Protein AF-A0A376TV56-F1 (afdb_monomer)

Foldseek 3Di:
DQVLLVVLVVVQQVVVQWDKDKDKDWDQADPVRPGDTDMDMDIDQWGQHPVRDTDGDDDDPVSSVVSSVVVVVVVVVVCVVVPPDDDPVPPPPDPCPVPPPDPDDPDD

Solvent-accessible surface area (backbone atoms only — not comparable to full-atom values): 6765 Å² total; per-residue (Å²): 109,63,68,62,55,51,54,51,54,48,53,60,32,50,77,69,53,30,53,56,56,73,51,72,48,81,41,57,52,40,98,84,69,44,90,42,72,48,72,50,75,50,65,51,68,25,20,32,33,94,83,71,45,81,41,84,46,86,79,60,66,65,63,51,49,54,54,47,55,50,52,52,51,52,50,51,53,49,44,49,75,73,63,60,78,66,60,75,95,68,57,78,86,59,97,60,78,81,66,74,84,70,79,71,80,82,81,131

Organism: Escherichia coli (NCBI:txid562)

Radius of gyration: 18.6 Å; Cα contacts (8 Å, |Δi|>4): 108; chains: 1; bounding box: 54×22×41 Å

Mean predicted aligned error: 8.9 Å

Structure (mmCIF, N/CA/C/O backbone):
data_AF-A0A376TV56-F1
#
_entry.id   AF-A0A376TV56-F1
#
loop_
_atom_site.group_PDB
_atom_site.id
_atom_site.type_symbol
_atom_site.label_atom_id
_atom_site.label_alt_id
_atom_site.label_comp_id
_atom_site.label_asym_id
_atom_site.label_entity_id
_atom_site.label_seq_id
_atom_site.pdbx_PDB_ins_code
_atom_site.Cartn_x
_atom_site.Cartn_y
_atom_site.Cartn_z
_atom_site.occupancy
_atom_site.B_iso_or_equiv
_atom_site.auth_seq_id
_atom_site.auth_comp_id
_atom_site.auth_asym_id
_atom_site.auth_atom_id
_atom_site.pdbx_PDB_model_num
ATOM 1 N N . MET A 1 1 ? 3.984 -6.125 -5.834 1.00 88.25 1 MET A N 1
ATOM 2 C CA . MET A 1 1 ? 3.282 -4.821 -5.759 1.00 88.25 1 MET A CA 1
ATOM 3 C C . MET A 1 1 ? 1.983 -4.888 -4.960 1.00 88.25 1 MET A C 1
ATOM 5 O O . MET A 1 1 ? 1.983 -4.377 -3.847 1.00 88.25 1 MET A O 1
ATOM 9 N N . CYS A 1 2 ? 0.922 -5.556 -5.441 1.00 94.38 2 CYS A N 1
ATOM 10 C CA . CYS A 1 2 ? -0.368 -5.603 -4.726 1.00 94.38 2 CYS A CA 1
ATOM 11 C C . CYS A 1 2 ? -0.257 -6.091 -3.277 1.00 94.38 2 CYS A C 1
ATOM 13 O O . CYS A 1 2 ? -0.749 -5.426 -2.372 1.00 94.38 2 CYS A O 1
ATOM 15 N N . ARG A 1 3 ? 0.479 -7.185 -3.036 1.00 95.62 3 ARG A N 1
ATOM 16 C CA . ARG A 1 3 ? 0.719 -7.701 -1.679 1.00 95.62 3 ARG A CA 1
ATOM 17 C C . ARG A 1 3 ? 1.260 -6.634 -0.719 1.00 95.62 3 ARG A C 1
ATOM 19 O O . ARG A 1 3 ? 0.732 -6.482 0.372 1.00 95.62 3 ARG A O 1
ATOM 26 N N . LEU A 1 4 ? 2.274 -5.866 -1.125 1.00 96.12 4 LEU A N 1
ATOM 27 C CA . LEU A 1 4 ? 2.851 -4.810 -0.280 1.00 96.12 4 LEU A CA 1
ATOM 28 C C . LEU A 1 4 ? 1.856 -3.685 0.010 1.00 96.12 4 LEU A C 1
ATOM 30 O O . LEU A 1 4 ? 1.862 -3.132 1.107 1.00 96.12 4 LEU A O 1
ATOM 34 N N . ALA A 1 5 ? 1.010 -3.348 -0.964 1.00 96.00 5 ALA A N 1
ATOM 35 C CA . ALA A 1 5 ? 0.028 -2.284 -0.817 1.00 96.00 5 ALA A CA 1
ATOM 36 C C . ALA A 1 5 ? -1.086 -2.708 0.154 1.00 96.00 5 ALA A C 1
ATOM 38 O O . ALA A 1 5 ? -1.429 -1.960 1.068 1.00 96.00 5 ALA A O 1
ATOM 39 N N . VAL A 1 6 ? -1.568 -3.948 0.017 1.00 97.44 6 VAL A N 1
ATOM 40 C CA . VAL A 1 6 ? -2.541 -4.569 0.927 1.00 97.44 6 VAL A CA 1
ATOM 41 C C . VAL A 1 6 ? -1.973 -4.671 2.344 1.00 97.44 6 VAL A C 1
ATOM 43 O O . VAL A 1 6 ? -2.599 -4.192 3.286 1.00 97.44 6 VAL A O 1
ATOM 46 N N . GLU A 1 7 ? -0.750 -5.184 2.511 1.00 97.25 7 GLU A N 1
ATOM 47 C CA . GLU A 1 7 ? -0.087 -5.257 3.822 1.00 97.25 7 GLU A CA 1
ATOM 48 C C . GLU A 1 7 ? 0.120 -3.883 4.468 1.00 97.25 7 GLU A C 1
ATOM 50 O O . GLU A 1 7 ? 0.231 -3.768 5.691 1.00 97.25 7 GLU A O 1
ATOM 55 N N . ASN A 1 8 ? 0.171 -2.814 3.671 1.00 97.25 8 ASN A N 1
ATOM 56 C CA . ASN A 1 8 ? 0.235 -1.456 4.189 1.00 97.25 8 ASN A CA 1
ATOM 57 C C . ASN A 1 8 ? -1.042 -1.016 4.891 1.00 97.25 8 ASN A C 1
ATOM 59 O O . ASN A 1 8 ? -0.990 -0.515 6.016 1.00 97.25 8 ASN A O 1
ATOM 63 N N . LEU A 1 9 ? -2.178 -1.277 4.256 1.00 97.56 9 LEU A N 1
ATOM 64 C CA . LEU A 1 9 ? -3.489 -0.987 4.817 1.00 97.56 9 LEU A CA 1
ATOM 65 C C . LEU A 1 9 ? -3.803 -1.923 5.985 1.00 97.56 9 LEU A C 1
ATOM 67 O O . LEU A 1 9 ? -4.224 -1.459 7.045 1.00 97.56 9 LEU A O 1
ATOM 71 N N . LEU A 1 10 ? -3.512 -3.220 5.839 1.00 97.81 10 LEU A N 1
ATOM 72 C CA . LEU A 1 10 ? -3.724 -4.195 6.905 1.00 97.81 10 LEU A CA 1
ATOM 73 C C . LEU A 1 10 ? -2.896 -3.877 8.150 1.00 97.81 10 LEU A C 1
ATOM 75 O O . LEU A 1 10 ? -3.406 -3.992 9.258 1.00 97.81 10 LEU A O 1
ATOM 79 N N . TYR A 1 11 ? -1.649 -3.420 8.006 1.00 97.44 11 TYR A N 1
ATOM 80 C CA . TYR A 1 11 ? -0.848 -2.985 9.152 1.00 97.44 11 TYR A CA 1
ATOM 81 C C . TYR A 1 11 ? -1.549 -1.885 9.965 1.00 97.44 11 TYR A C 1
ATOM 83 O O . TYR A 1 11 ? -1.619 -1.967 11.191 1.00 97.44 11 TYR A O 1
ATOM 91 N N . ALA A 1 12 ? -2.103 -0.873 9.295 1.00 95.94 12 ALA A N 1
ATOM 92 C CA . ALA A 1 12 ? -2.815 0.213 9.964 1.00 95.94 12 ALA A CA 1
ATOM 93 C C . ALA A 1 12 ? -4.168 -0.221 10.548 1.00 95.94 12 ALA A C 1
ATOM 95 O O . ALA A 1 12 ? -4.558 0.267 11.609 1.00 95.94 12 ALA A O 1
ATOM 96 N N . ALA A 1 13 ? -4.877 -1.133 9.882 1.00 97.62 13 ALA A N 1
ATOM 97 C CA . ALA A 1 13 ? -6.149 -1.662 10.363 1.00 97.62 13 ALA A CA 1
ATOM 98 C C . ALA A 1 13 ? -5.971 -2.575 11.588 1.00 97.62 13 ALA A C 1
ATOM 100 O O . ALA A 1 13 ? -6.649 -2.393 12.601 1.00 97.62 13 ALA A O 1
ATOM 101 N N . ARG A 1 14 ? -4.974 -3.470 11.556 1.00 96.69 14 ARG A N 1
ATOM 102 C CA . ARG A 1 14 ? -4.635 -4.374 12.667 1.00 96.69 14 ARG A CA 1
ATOM 103 C C . ARG A 1 14 ? -4.213 -3.624 13.926 1.00 96.69 14 ARG A C 1
ATOM 105 O O . ARG A 1 14 ? -4.610 -4.019 15.016 1.00 96.69 14 ARG A O 1
ATOM 112 N N . LYS A 1 15 ? -3.513 -2.489 13.795 1.00 95.81 15 LYS A N 1
ATOM 113 C CA . LYS A 1 15 ? -3.218 -1.591 14.933 1.00 95.81 15 LYS A CA 1
ATOM 114 C C . LYS A 1 15 ? -4.464 -1.081 15.663 1.00 95.81 15 LYS A C 1
ATOM 116 O O . LYS A 1 15 ? -4.358 -0.632 16.796 1.00 95.81 15 LYS A O 1
ATOM 121 N N . ARG A 1 16 ? -5.627 -1.126 15.014 1.00 95.94 16 ARG A N 1
ATOM 122 C CA . ARG A 1 16 ? -6.925 -0.717 15.565 1.00 95.94 16 ARG A CA 1
ATOM 123 C C . ARG A 1 16 ? -7.832 -1.912 15.867 1.00 95.94 16 ARG A C 1
ATOM 125 O O . ARG A 1 16 ? -8.983 -1.711 16.233 1.00 95.94 16 ARG A O 1
ATOM 132 N N . GLY A 1 17 ? -7.333 -3.140 15.700 1.00 97.56 17 GLY A N 1
ATOM 133 C CA . GLY A 1 17 ? -8.106 -4.367 15.895 1.00 97.56 17 GLY A CA 1
ATOM 134 C C . GLY A 1 17 ? -9.261 -4.531 14.905 1.00 97.56 17 GLY A C 1
ATOM 135 O O . GLY A 1 17 ? -10.281 -5.105 15.280 1.00 97.56 17 GLY A O 1
ATOM 136 N N . LEU A 1 18 ? -9.125 -3.989 13.687 1.00 98.44 18 LEU A N 1
ATOM 137 C CA . LEU A 1 18 ? -10.152 -4.043 12.646 1.00 98.44 18 LEU A CA 1
ATOM 138 C C . LEU A 1 18 ? -9.681 -4.826 11.421 1.00 98.44 18 LEU A C 1
ATOM 140 O O . LEU A 1 18 ? -8.540 -4.676 10.979 1.00 98.44 18 LEU A O 1
ATOM 144 N N . GLU A 1 19 ? -10.602 -5.590 10.844 1.00 98.25 19 GLU A N 1
ATOM 145 C CA . GLU A 1 19 ? -10.441 -6.329 9.597 1.00 98.25 19 GLU A CA 1
ATOM 146 C C . GLU A 1 19 ? -11.271 -5.670 8.482 1.00 98.25 19 GLU A C 1
ATOM 148 O O . GLU A 1 19 ? -12.503 -5.756 8.493 1.00 98.25 19 GLU A O 1
ATOM 153 N N . PRO A 1 20 ? -10.633 -4.942 7.549 1.00 98.31 20 PRO A N 1
ATOM 154 C CA . PRO A 1 20 ? -11.320 -4.309 6.433 1.00 98.31 20 PRO A CA 1
ATOM 155 C C . PRO A 1 20 ? -11.406 -5.243 5.219 1.00 98.31 20 PRO A C 1
ATOM 157 O O . PRO A 1 20 ? -10.547 -6.099 5.014 1.00 98.31 20 PRO A O 1
ATOM 160 N N . GLY A 1 21 ? -12.380 -4.997 4.343 1.00 98.19 21 GLY A N 1
ATOM 161 C CA . GLY A 1 21 ? -12.375 -5.557 2.993 1.00 98.19 21 GLY A CA 1
ATOM 162 C C . GLY A 1 21 ? -11.394 -4.790 2.105 1.00 98.19 21 GLY A C 1
ATOM 163 O O . GLY A 1 21 ? -11.373 -3.557 2.133 1.00 98.19 21 GLY A O 1
ATOM 164 N N . ILE A 1 22 ? -10.574 -5.499 1.324 1.00 98.19 22 ILE A N 1
ATOM 165 C CA . ILE A 1 22 ? -9.573 -4.899 0.430 1.00 98.19 22 ILE A CA 1
ATOM 166 C C . ILE A 1 22 ? -9.595 -5.602 -0.930 1.00 98.19 22 ILE A C 1
ATOM 168 O O . ILE A 1 22 ? -9.564 -6.827 -1.000 1.00 98.19 22 ILE A O 1
ATOM 172 N N . PHE A 1 23 ? -9.571 -4.820 -2.010 1.00 97.50 23 PHE A N 1
ATOM 173 C CA . PHE A 1 23 ? -9.373 -5.294 -3.381 1.00 97.50 23 PHE A CA 1
ATOM 174 C C . PHE A 1 23 ? -8.190 -4.558 -4.021 1.00 97.50 23 PHE A C 1
ATOM 176 O O . PHE A 1 23 ? -8.065 -3.342 -3.865 1.00 97.50 23 PHE A O 1
ATOM 183 N N . CYS A 1 24 ? -7.323 -5.280 -4.739 1.00 97.75 24 CYS A N 1
ATOM 184 C CA . CYS A 1 24 ? -6.168 -4.707 -5.432 1.00 97.75 24 CYS A CA 1
ATOM 185 C C . CYS A 1 24 ? -6.112 -5.152 -6.892 1.00 97.75 24 CYS A C 1
ATOM 187 O O . CYS A 1 24 ? -6.241 -6.339 -7.178 1.00 97.75 24 CYS A O 1
ATOM 189 N N . ALA A 1 25 ? -5.831 -4.207 -7.786 1.00 96.38 25 ALA A N 1
ATOM 190 C CA . ALA A 1 25 ? -5.583 -4.453 -9.200 1.00 96.38 25 ALA A CA 1
ATOM 191 C C . ALA A 1 25 ? -4.254 -3.818 -9.627 1.00 96.38 25 ALA A C 1
ATOM 193 O O . ALA A 1 25 ? -3.890 -2.733 -9.167 1.00 96.38 25 ALA A O 1
ATOM 194 N N . ILE A 1 26 ? -3.530 -4.497 -10.517 1.00 95.81 26 ILE A N 1
ATOM 195 C CA . ILE A 1 26 ? -2.336 -3.962 -11.179 1.00 95.81 26 ILE A CA 1
ATOM 196 C C . ILE A 1 26 ? -2.759 -3.496 -12.565 1.00 95.81 26 ILE A C 1
ATOM 198 O O . ILE A 1 26 ? -3.329 -4.275 -13.325 1.00 95.81 26 ILE A O 1
ATOM 202 N N . HIS A 1 27 ? -2.461 -2.247 -12.894 1.00 95.19 27 HIS A N 1
ATOM 203 C CA . HIS A 1 27 ? -2.671 -1.685 -14.220 1.00 95.19 27 HIS A CA 1
ATOM 204 C C . HIS A 1 27 ? -1.321 -1.376 -14.853 1.00 95.19 27 HIS A C 1
ATOM 206 O O . HIS A 1 27 ? -0.440 -0.815 -14.206 1.00 95.19 27 HIS A O 1
ATOM 212 N N . THR A 1 28 ? -1.163 -1.729 -16.124 1.00 96.31 28 THR A N 1
ATOM 213 C CA . THR A 1 28 ? 0.094 -1.541 -16.864 1.00 96.31 28 THR A CA 1
ATOM 214 C C . THR A 1 28 ? 0.136 -0.207 -17.609 1.00 96.31 28 THR A C 1
ATOM 216 O O . THR A 1 28 ? 1.195 0.406 -17.751 1.00 96.31 28 THR A O 1
ATOM 219 N N . TYR A 1 29 ? -1.023 0.259 -18.071 1.00 96.56 29 TYR A N 1
ATOM 220 C CA . TYR A 1 29 ? -1.139 1.399 -18.972 1.00 96.56 29 TYR A CA 1
ATOM 221 C C . TYR A 1 29 ? -1.879 2.570 -18.331 1.00 96.56 29 TYR A C 1
ATOM 223 O O . TYR A 1 29 ? -2.816 2.387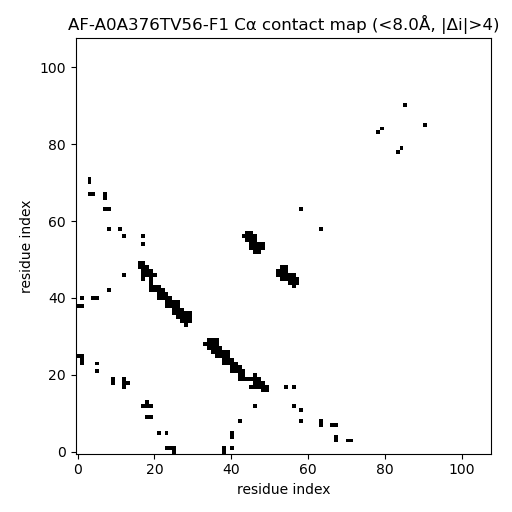 -17.551 1.00 96.56 29 TYR A O 1
ATOM 231 N N . GLY A 1 30 ? -1.460 3.784 -18.687 1.00 94.31 30 GLY A N 1
ATOM 232 C CA . GLY A 1 30 ? -2.175 5.011 -18.351 1.00 94.31 30 GLY A CA 1
ATOM 233 C C . GLY A 1 30 ? -3.371 5.258 -19.276 1.00 94.31 30 GLY A C 1
ATOM 234 O O . GLY A 1 30 ? -3.615 4.525 -20.232 1.00 94.31 30 GLY A O 1
ATOM 235 N N . ARG A 1 31 ? -4.094 6.361 -19.044 1.00 93.81 31 ARG A N 1
ATOM 236 C CA . ARG A 1 31 ? -5.269 6.756 -19.850 1.00 93.81 31 ARG A CA 1
ATOM 237 C C . ARG A 1 31 ? -4.979 6.864 -21.354 1.00 93.81 31 ARG A C 1
ATOM 239 O O . ARG A 1 31 ? -5.878 6.656 -22.158 1.00 93.81 31 ARG A O 1
ATOM 246 N N . ARG A 1 32 ? -3.746 7.218 -21.729 1.00 96.12 32 ARG A N 1
ATOM 247 C CA . ARG A 1 32 ? -3.300 7.361 -23.126 1.00 96.12 32 ARG A CA 1
ATOM 248 C C . ARG A 1 32 ? -2.579 6.114 -23.657 1.00 96.12 32 ARG A C 1
ATOM 250 O O . ARG A 1 32 ? -1.844 6.223 -24.628 1.00 96.12 32 ARG A O 1
ATOM 257 N N . LEU A 1 33 ? -2.732 4.962 -22.996 1.00 93.38 33 LEU A N 1
ATOM 258 C CA . LEU A 1 33 ? -2.039 3.701 -23.303 1.00 93.38 33 LEU A CA 1
ATOM 259 C C . LEU A 1 33 ? -0.501 3.768 -23.259 1.00 93.38 33 LEU A C 1
ATOM 261 O O . LEU A 1 33 ? 0.188 2.852 -23.696 1.00 93.38 33 LEU A O 1
ATOM 265 N N . ASN A 1 34 ? 0.059 4.824 -22.674 1.00 95.56 34 ASN A N 1
ATOM 266 C CA . ASN A 1 34 ? 1.482 4.912 -22.387 1.00 95.56 34 ASN A CA 1
ATOM 267 C C . ASN A 1 34 ? 1.854 3.982 -21.222 1.00 95.56 34 ASN A C 1
ATOM 269 O O . ASN A 1 34 ? 1.047 3.772 -20.309 1.00 95.56 34 ASN A O 1
ATOM 273 N N . TRP A 1 35 ? 3.084 3.458 -21.238 1.00 94.88 35 TRP A N 1
ATOM 274 C CA . TRP A 1 35 ? 3.622 2.649 -20.143 1.00 94.88 35 TRP A CA 1
ATOM 275 C C . TRP A 1 35 ? 3.564 3.435 -18.829 1.00 94.8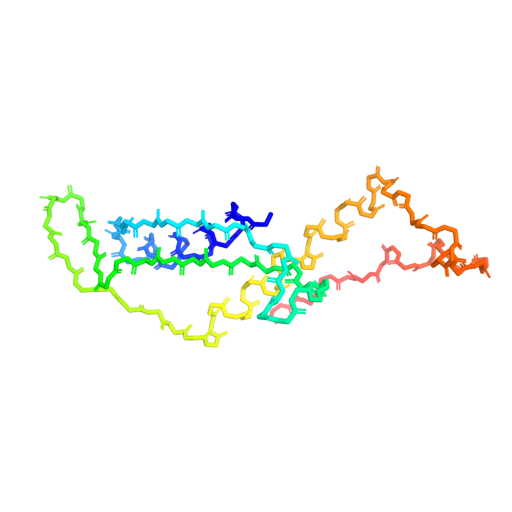8 35 TRP A C 1
ATOM 277 O O . TRP A 1 35 ? 4.222 4.466 -18.673 1.00 94.88 35 TRP A O 1
ATOM 287 N N . HIS A 1 36 ? 2.728 2.974 -17.901 1.00 94.69 36 HIS A N 1
ATOM 288 C CA . HIS A 1 36 ? 2.506 3.621 -16.613 1.00 94.69 36 HIS A CA 1
ATOM 289 C C . HIS A 1 36 ? 2.041 2.575 -15.592 1.00 94.69 36 HIS A C 1
ATOM 291 O O . HIS A 1 36 ? 0.877 2.587 -15.192 1.00 94.69 36 HIS A O 1
ATOM 297 N N . PRO A 1 37 ? 2.907 1.627 -15.193 1.00 94.56 37 PRO A N 1
ATOM 298 C CA . PRO A 1 37 ? 2.518 0.567 -14.278 1.00 94.56 37 PRO A CA 1
ATOM 299 C C . PRO A 1 37 ? 2.184 1.138 -12.893 1.00 94.56 37 PRO A C 1
ATOM 301 O O . PRO A 1 37 ? 3.011 1.795 -12.260 1.00 94.56 37 PRO A O 1
ATOM 304 N N . HIS A 1 38 ? 0.973 0.878 -12.408 1.00 95.25 38 HIS A N 1
ATOM 305 C CA . HIS A 1 38 ? 0.486 1.331 -11.106 1.00 95.25 38 HIS A CA 1
ATOM 306 C C . HIS A 1 38 ? -0.445 0.298 -10.464 1.00 95.25 38 HIS A C 1
ATOM 308 O O . HIS A 1 38 ? -0.918 -0.642 -11.102 1.00 95.25 38 HIS A O 1
ATOM 314 N N . VAL A 1 39 ? -0.690 0.458 -9.164 1.00 95.94 39 VAL A N 1
ATOM 315 C CA . VAL A 1 39 ? -1.646 -0.362 -8.415 1.00 95.94 39 VAL A CA 1
ATOM 316 C C . VAL A 1 39 ? -2.832 0.479 -7.977 1.00 95.94 39 VAL A C 1
ATOM 318 O O . VAL A 1 39 ? -2.657 1.561 -7.419 1.00 95.94 39 VAL A O 1
ATOM 321 N N . HIS A 1 40 ? -4.033 -0.047 -8.185 1.00 96.25 40 HIS A N 1
ATOM 322 C CA . HIS A 1 40 ? -5.240 0.441 -7.537 1.00 96.25 40 HIS A CA 1
ATOM 323 C C . HIS A 1 40 ? -5.532 -0.432 -6.335 1.00 96.25 40 HIS A C 1
ATOM 325 O O . HIS A 1 40 ? -5.554 -1.656 -6.446 1.00 96.25 40 HIS A O 1
ATOM 331 N N . VAL A 1 41 ? -5.779 0.199 -5.194 1.00 96.75 41 VAL A N 1
ATOM 332 C CA . VAL A 1 41 ? -6.222 -0.499 -3.991 1.00 96.75 41 VAL A CA 1
ATOM 333 C C . VAL A 1 41 ? -7.460 0.199 -3.472 1.00 96.75 41 VAL A C 1
ATOM 335 O O . VAL A 1 41 ? -7.423 1.394 -3.189 1.00 96.75 41 VAL A O 1
ATOM 338 N N . SER A 1 42 ? -8.547 -0.554 -3.363 1.00 96.88 42 SER A N 1
ATOM 339 C CA . SER A 1 42 ? -9.776 -0.115 -2.718 1.00 96.88 42 SER A CA 1
ATOM 340 C C . SER A 1 42 ? -9.891 -0.801 -1.366 1.00 96.88 42 SER A C 1
ATOM 342 O O . SER A 1 42 ? -9.594 -1.990 -1.238 1.00 96.88 42 SER A O 1
ATOM 344 N N . VAL A 1 43 ? -10.294 -0.044 -0.355 1.00 97.56 43 VAL A N 1
ATOM 345 C CA . VAL A 1 43 ? -10.468 -0.520 1.016 1.00 97.56 43 VAL A CA 1
ATOM 346 C C . VAL A 1 43 ? -11.773 0.027 1.554 1.00 97.56 43 VAL A C 1
ATOM 348 O O . VAL A 1 43 ? -12.128 1.178 1.295 1.00 97.56 43 VAL A O 1
ATOM 351 N N . THR A 1 44 ? -12.498 -0.791 2.302 1.00 97.94 44 THR A N 1
ATOM 352 C CA . THR A 1 44 ? -13.728 -0.354 2.951 1.00 97.94 44 THR A CA 1
ATOM 353 C C . THR A 1 44 ? -13.456 0.773 3.955 1.00 97.94 44 THR A C 1
ATOM 355 O O . THR A 1 44 ? -12.452 0.768 4.667 1.00 97.94 44 THR A O 1
ATOM 358 N N . CYS A 1 45 ? -14.387 1.723 4.092 1.00 96.75 45 CYS A N 1
ATOM 359 C CA . CYS A 1 45 ? -14.327 2.815 5.085 1.00 96.75 45 CYS A CA 1
ATOM 360 C C . CYS A 1 45 ? -14.575 2.346 6.540 1.00 96.75 45 CYS A C 1
ATOM 362 O O . CYS A 1 45 ? -14.993 3.113 7.413 1.00 96.75 45 CYS A O 1
ATOM 364 N N . GLY A 1 46 ? -14.366 1.060 6.796 1.00 97.50 46 GLY A N 1
ATOM 365 C CA . GLY A 1 46 ? -14.634 0.365 8.041 1.00 97.50 46 GLY A CA 1
ATOM 366 C C . GLY A 1 46 ? -14.130 -1.068 7.985 1.00 97.50 46 GLY A C 1
ATOM 367 O O . GLY A 1 46 ? -13.624 -1.518 6.957 1.00 97.50 46 GLY A O 1
ATOM 368 N N . GLY A 1 47 ? -14.243 -1.764 9.104 1.00 98.06 47 GLY A N 1
ATOM 369 C CA . GLY A 1 47 ? -13.886 -3.169 9.220 1.00 98.06 47 GLY A CA 1
ATOM 370 C C . GLY A 1 47 ? -14.559 -3.812 10.422 1.00 98.06 47 GLY A C 1
ATOM 371 O O . GLY A 1 47 ? -15.088 -3.114 11.293 1.00 98.06 47 GLY A O 1
ATOM 372 N N . LEU A 1 48 ? -14.544 -5.139 10.461 1.00 98.50 48 LEU A N 1
ATOM 373 C CA . LEU A 1 48 ? -15.069 -5.912 11.580 1.00 98.50 48 LEU A CA 1
ATOM 374 C C . LEU A 1 48 ? -14.048 -5.941 12.718 1.00 98.50 48 LEU A C 1
ATOM 376 O O . LEU A 1 48 ? -12.851 -6.086 12.484 1.00 98.50 48 LEU A O 1
ATOM 380 N N . ASN A 1 49 ? -14.509 -5.798 13.957 1.00 98.00 49 ASN A N 1
ATOM 381 C CA . ASN A 1 49 ? -13.692 -6.113 15.127 1.00 98.00 49 ASN A CA 1
ATOM 382 C C . ASN A 1 49 ? -13.764 -7.619 15.456 1.00 98.00 49 ASN A C 1
ATOM 384 O O . ASN A 1 49 ? -14.516 -8.371 14.839 1.00 98.00 49 ASN A O 1
ATOM 388 N N . LYS A 1 50 ? -13.044 -8.053 16.499 1.00 97.44 50 LYS A N 1
ATOM 389 C CA . LYS A 1 50 ? -13.043 -9.452 16.978 1.00 97.44 50 LYS A CA 1
ATOM 390 C C . LYS A 1 50 ? -14.418 -10.019 17.378 1.00 97.44 50 LYS A C 1
ATOM 392 O O . LYS A 1 50 ? -14.542 -11.219 17.573 1.00 97.44 50 LYS A O 1
ATOM 397 N N . HIS A 1 51 ? -15.426 -9.163 17.545 1.00 97.75 51 HIS A N 1
ATOM 398 C CA . HIS A 1 51 ? -16.800 -9.540 17.880 1.00 97.75 51 HIS A CA 1
ATOM 399 C C . HIS A 1 51 ? -17.732 -9.497 16.658 1.00 97.75 51 HIS A C 1
ATOM 401 O O . HIS A 1 51 ? -18.947 -9.538 16.821 1.00 97.75 51 HIS A O 1
ATOM 407 N N . GLY A 1 52 ? -17.191 -9.338 15.445 1.00 97.56 52 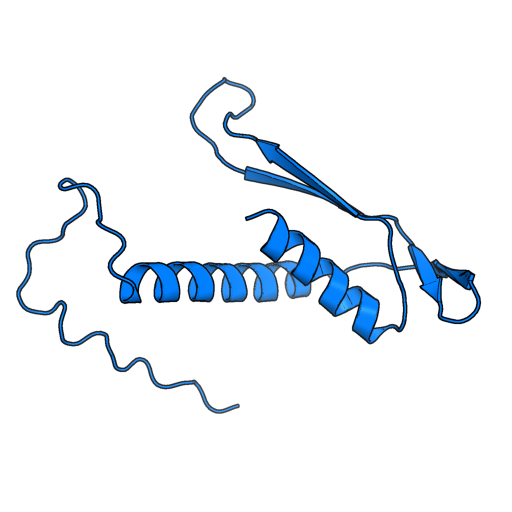GLY A N 1
ATOM 408 C CA . GLY A 1 52 ? -17.983 -9.223 14.220 1.00 97.56 52 GLY A CA 1
ATOM 409 C C . GLY A 1 52 ? -18.746 -7.901 14.093 1.00 97.56 52 GLY A C 1
ATOM 410 O O . GLY A 1 52 ? -19.661 -7.796 13.283 1.00 97.56 52 GLY A O 1
ATOM 411 N N . GLN A 1 53 ? -18.401 -6.875 14.876 1.00 98.31 53 GLN A N 1
ATOM 412 C CA . GLN A 1 53 ? -19.064 -5.573 14.797 1.00 98.31 53 GLN A CA 1
ATOM 413 C C . GLN A 1 53 ? -18.338 -4.657 13.817 1.00 98.31 53 GLN A C 1
ATOM 415 O O . GLN A 1 53 ? -17.127 -4.452 13.932 1.00 98.31 53 GLN A O 1
ATOM 420 N N . TRP A 1 5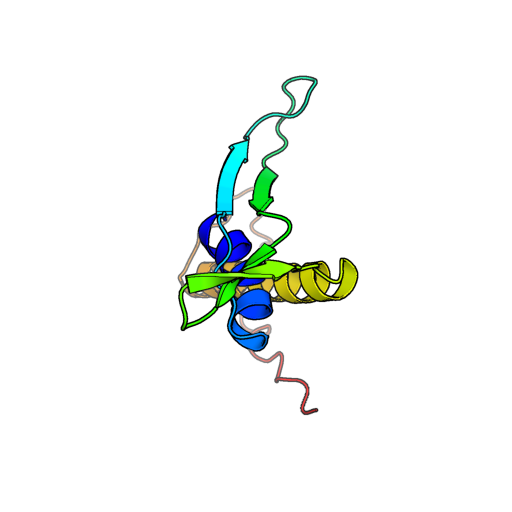4 ? -19.093 -4.029 12.918 1.00 98.31 54 TRP A N 1
ATOM 421 C CA . TRP A 1 54 ? -18.561 -3.014 12.016 1.00 98.31 54 TRP A CA 1
ATOM 422 C C . TRP A 1 54 ? -18.147 -1.749 12.774 1.00 98.31 54 TRP A C 1
ATOM 424 O O . TRP A 1 54 ? -18.919 -1.192 13.559 1.00 98.31 54 TRP A O 1
ATOM 434 N N . LYS A 1 55 ? -16.932 -1.262 12.516 1.00 98.44 55 LYS A N 1
ATOM 435 C CA . LYS A 1 55 ? -16.415 0.006 13.043 1.00 98.44 55 LYS A CA 1
ATOM 436 C C . LYS A 1 55 ? -15.817 0.837 11.918 1.00 98.44 55 LYS A C 1
ATOM 438 O O . LYS A 1 55 ? -15.225 0.303 10.981 1.00 98.44 55 LYS A O 1
ATOM 443 N N . LYS A 1 56 ? -15.952 2.160 12.028 1.00 98.06 56 LYS A N 1
ATOM 444 C CA . LYS A 1 56 ? -15.380 3.110 11.068 1.00 98.06 56 LYS A CA 1
ATOM 445 C C . LYS A 1 56 ? -13.854 3.027 11.091 1.00 98.06 56 LYS A C 1
ATOM 447 O O . LYS A 1 56 ? -13.244 3.005 12.157 1.00 98.06 56 LYS A O 1
ATOM 452 N N . LEU A 1 57 ? -13.251 3.040 9.910 1.00 96.81 57 LEU A N 1
ATOM 453 C CA . LEU A 1 57 ? -11.808 3.012 9.722 1.00 96.81 57 LEU A CA 1
ATOM 454 C C . LEU A 1 57 ? -11.427 4.075 8.697 1.00 96.81 57 LEU A C 1
ATOM 456 O O . LEU A 1 57 ? -12.011 4.160 7.621 1.00 96.81 57 LEU A O 1
ATOM 460 N N . SER A 1 58 ? -10.427 4.881 9.034 1.00 95.69 58 SER A N 1
ATOM 461 C CA . SER A 1 58 ? -9.828 5.853 8.125 1.00 95.69 58 SER A CA 1
ATOM 462 C C . SER A 1 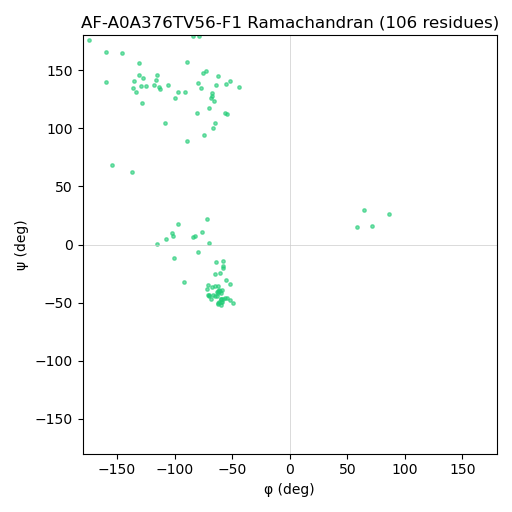58 ? -8.309 5.735 8.150 1.00 95.69 58 SER A C 1
ATOM 464 O O . SER A 1 58 ? -7.704 5.255 9.116 1.00 95.69 58 SER A O 1
ATOM 466 N N . PHE A 1 59 ? -7.670 6.169 7.072 1.00 94.88 59 PHE A N 1
ATOM 467 C CA . PHE A 1 59 ? -6.227 6.080 6.907 1.00 94.88 59 PHE A CA 1
ATOM 468 C C . PHE A 1 59 ? -5.631 7.477 6.783 1.00 94.88 59 PHE A C 1
ATOM 470 O O . PHE A 1 59 ? -6.166 8.334 6.084 1.00 94.88 59 PHE A O 1
ATOM 477 N N . LEU A 1 60 ? -4.506 7.699 7.462 1.00 94.38 60 LEU A N 1
ATOM 478 C CA . LEU A 1 60 ? -3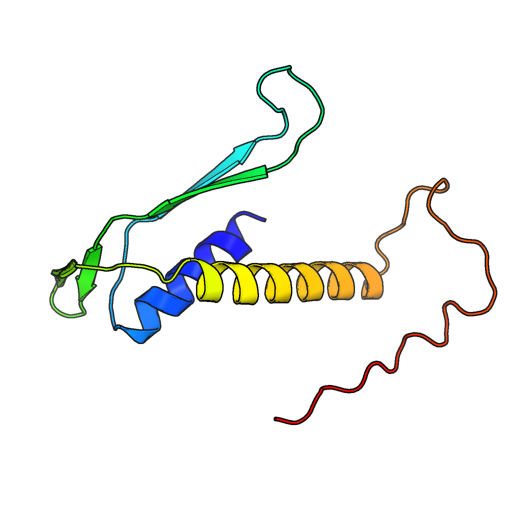.741 8.932 7.318 1.00 94.38 60 LEU A CA 1
ATOM 479 C C . LEU A 1 60 ? -2.893 8.821 6.052 1.00 94.38 60 LEU A C 1
ATOM 481 O O . LEU A 1 60 ? -1.979 7.996 5.993 1.00 94.38 60 LEU A O 1
ATOM 485 N N . LYS A 1 61 ? -3.213 9.642 5.047 1.00 94.06 61 LYS A N 1
ATOM 486 C CA . LYS A 1 61 ? -2.584 9.618 3.719 1.00 94.06 61 LYS A CA 1
ATOM 487 C C . LYS A 1 61 ? -1.056 9.606 3.802 1.00 94.06 61 LYS A C 1
ATOM 489 O O . LYS A 1 61 ? -0.420 8.739 3.207 1.00 94.06 61 LYS A O 1
ATOM 494 N N . ASP A 1 62 ? -0.477 10.525 4.571 1.00 97.19 62 ASP A N 1
ATOM 495 C CA . ASP A 1 62 ? 0.977 10.702 4.607 1.00 97.19 62 ASP A CA 1
ATOM 496 C C . ASP A 1 62 ? 1.676 9.552 5.340 1.00 97.19 62 ASP A C 1
ATOM 498 O O . ASP A 1 62 ? 2.682 9.040 4.858 1.00 97.19 62 ASP A O 1
ATOM 502 N N . ALA A 1 63 ? 1.083 9.034 6.421 1.00 95.94 63 ALA A N 1
ATOM 503 C CA . ALA A 1 63 ? 1.599 7.843 7.098 1.00 95.94 63 ALA A CA 1
ATOM 504 C C . ALA A 1 63 ? 1.570 6.604 6.183 1.00 95.94 63 ALA A C 1
ATOM 506 O O . ALA A 1 63 ? 2.522 5.820 6.158 1.00 95.94 63 ALA A O 1
ATOM 507 N N . MET A 1 64 ? 0.495 6.434 5.402 1.00 96.25 64 MET A N 1
ATOM 508 C CA . MET A 1 64 ? 0.391 5.336 4.436 1.00 96.25 64 MET A CA 1
ATOM 509 C C . MET A 1 64 ? 1.428 5.477 3.330 1.00 96.25 64 MET A C 1
ATOM 511 O O . MET A 1 64 ? 2.108 4.499 3.014 1.00 96.25 64 MET A O 1
ATOM 515 N N . ARG A 1 65 ? 1.599 6.686 2.787 1.00 96.69 65 ARG A N 1
ATOM 516 C CA . ARG A 1 65 ? 2.612 6.978 1.771 1.00 96.69 65 ARG A CA 1
ATOM 517 C C . ARG A 1 65 ? 4.019 6.678 2.283 1.00 96.69 65 ARG A C 1
ATOM 519 O O . ARG A 1 65 ? 4.751 5.966 1.604 1.00 96.69 65 ARG A O 1
ATOM 526 N N . SER A 1 66 ? 4.389 7.159 3.469 1.00 97.69 66 SER A N 1
ATOM 527 C CA . SER A 1 66 ? 5.733 6.957 4.024 1.00 97.69 66 SER A CA 1
ATOM 528 C C . SER A 1 66 ? 6.064 5.476 4.199 1.00 97.69 66 SER A C 1
ATOM 530 O O . SER A 1 66 ? 7.110 5.018 3.737 1.00 97.69 66 SER A O 1
ATOM 532 N N . ARG A 1 67 ? 5.146 4.688 4.779 1.00 97.12 67 ARG A N 1
ATOM 533 C CA . ARG A 1 67 ? 5.359 3.242 4.947 1.00 97.12 67 ARG A CA 1
ATOM 534 C C . ARG A 1 67 ? 5.374 2.492 3.612 1.00 97.12 67 ARG A C 1
ATOM 536 O O . ARG A 1 67 ? 6.169 1.570 3.444 1.00 97.12 67 ARG A O 1
ATOM 543 N N . TRP A 1 68 ? 4.544 2.899 2.650 1.00 96.25 68 TRP A N 1
ATOM 544 C CA . TRP A 1 68 ? 4.569 2.354 1.289 1.00 96.25 68 TRP A CA 1
ATOM 545 C C . TRP A 1 68 ? 5.931 2.567 0.620 1.00 96.25 68 TRP A C 1
ATOM 547 O O . TRP A 1 68 ? 6.538 1.601 0.163 1.00 96.25 68 TRP A O 1
ATOM 557 N N . MET A 1 69 ? 6.432 3.807 0.613 1.00 97.38 69 MET A N 1
ATOM 558 C CA . MET A 1 69 ? 7.725 4.147 0.008 1.00 97.38 69 MET A CA 1
ATOM 559 C C . MET A 1 69 ? 8.869 3.376 0.665 1.00 97.38 69 MET A C 1
ATOM 561 O O . MET A 1 69 ? 9.740 2.854 -0.030 1.00 97.38 69 MET A O 1
ATOM 565 N N . TRP A 1 70 ? 8.838 3.246 1.994 1.00 97.75 70 TRP A N 1
ATOM 566 C CA . TRP A 1 70 ? 9.827 2.463 2.723 1.00 97.75 70 TRP A CA 1
ATOM 567 C C . TRP A 1 70 ? 9.791 0.981 2.321 1.00 97.75 70 TRP A C 1
ATOM 569 O O . TRP A 1 70 ? 10.819 0.440 1.924 1.00 97.75 70 TRP A O 1
ATOM 579 N N . ASN A 1 71 ? 8.615 0.343 2.324 1.00 97.06 71 ASN A N 1
ATOM 580 C CA . ASN A 1 71 ? 8.463 -1.064 1.933 1.00 97.06 71 ASN A CA 1
ATOM 581 C C . ASN A 1 71 ? 8.906 -1.320 0.484 1.00 97.06 71 ASN A C 1
ATOM 583 O O . ASN A 1 71 ? 9.538 -2.334 0.195 1.00 97.06 71 ASN A O 1
ATOM 587 N N . MET A 1 72 ? 8.578 -0.400 -0.426 1.00 95.50 72 MET A N 1
ATOM 588 C CA . MET A 1 72 ? 8.988 -0.475 -1.827 1.00 95.50 72 MET A CA 1
ATOM 589 C C . MET A 1 72 ? 10.503 -0.399 -1.978 1.00 95.50 72 MET A C 1
ATOM 591 O O . MET A 1 72 ? 11.083 -1.210 -2.697 1.00 95.50 72 MET A O 1
ATOM 595 N N . ARG A 1 73 ? 11.153 0.521 -1.257 1.00 96.00 73 ARG A N 1
ATOM 596 C CA . ARG A 1 73 ? 12.615 0.605 -1.217 1.00 96.00 73 ARG A CA 1
ATOM 597 C C . ARG A 1 73 ? 13.230 -0.703 -0.719 1.00 96.00 73 ARG A C 1
ATOM 599 O O . ARG A 1 73 ? 14.150 -1.198 -1.357 1.00 96.00 73 ARG A O 1
ATOM 606 N N . GLN A 1 74 ? 12.717 -1.275 0.372 1.00 96.25 74 GLN A N 1
ATOM 607 C CA . GLN A 1 74 ? 13.237 -2.542 0.901 1.00 96.25 74 GLN A CA 1
ATOM 608 C C . GLN A 1 74 ? 13.075 -3.694 -0.094 1.00 96.25 74 GLN A C 1
ATOM 610 O O . GLN A 1 74 ? 14.001 -4.479 -0.272 1.00 96.25 74 GLN A O 1
ATOM 615 N N . LEU A 1 75 ? 11.930 -3.776 -0.782 1.00 94.50 75 LEU A N 1
ATOM 616 C CA . LEU A 1 75 ? 11.711 -4.789 -1.814 1.00 94.50 75 LEU A CA 1
ATOM 617 C C . LEU A 1 75 ? 12.740 -4.671 -2.944 1.00 94.50 75 LEU A C 1
ATOM 619 O O . LEU A 1 75 ? 13.308 -5.680 -3.349 1.00 94.50 75 LEU A O 1
ATOM 623 N N . LEU A 1 76 ? 12.978 -3.454 -3.439 1.00 91.62 76 LEU A N 1
ATOM 624 C CA . LEU A 1 76 ? 13.928 -3.213 -4.526 1.00 91.62 76 LEU A CA 1
ATOM 625 C C . LEU A 1 76 ? 15.369 -3.505 -4.099 1.00 91.62 76 LEU A C 1
ATOM 627 O O . LEU A 1 76 ? 16.093 -4.162 -4.836 1.00 91.62 76 LEU A O 1
ATOM 631 N N . LEU A 1 77 ? 15.772 -3.076 -2.899 1.00 92.31 77 LEU A N 1
ATOM 632 C CA . LEU A 1 77 ? 17.103 -3.369 -2.358 1.00 92.31 77 LEU A CA 1
ATOM 633 C C . LEU A 1 77 ? 17.322 -4.872 -2.164 1.00 92.31 77 LEU A C 1
ATOM 635 O O . LEU A 1 77 ? 18.397 -5.378 -2.474 1.00 92.31 77 LEU A O 1
ATOM 639 N N . LYS A 1 78 ? 16.298 -5.592 -1.693 1.00 92.81 78 LYS A N 1
ATOM 640 C CA . LYS A 1 78 ? 16.354 -7.048 -1.569 1.00 92.81 78 LYS A CA 1
ATOM 641 C C . LYS A 1 78 ? 16.528 -7.705 -2.938 1.00 92.81 78 LYS A C 1
ATOM 643 O O . LYS A 1 78 ? 17.459 -8.481 -3.119 1.00 92.81 78 LYS A O 1
ATOM 648 N N . ALA A 1 79 ? 15.683 -7.346 -3.900 1.00 91.19 79 ALA A N 1
ATOM 649 C CA . ALA A 1 79 ? 15.760 -7.882 -5.255 1.00 91.19 79 ALA A CA 1
ATOM 650 C C . ALA A 1 79 ? 17.122 -7.600 -5.913 1.00 91.19 79 ALA A C 1
ATOM 652 O O . ALA A 1 79 ? 17.688 -8.472 -6.565 1.00 91.19 79 ALA A O 1
ATOM 653 N N . TRP A 1 80 ? 17.677 -6.408 -5.681 1.00 88.06 80 TRP A N 1
ATOM 654 C CA . TRP A 1 80 ? 19.030 -6.057 -6.102 1.00 88.06 80 TRP A CA 1
ATOM 655 C C . TRP A 1 80 ? 20.082 -6.986 -5.489 1.00 88.06 80 TRP A C 1
ATOM 657 O O . TRP A 1 80 ? 20.909 -7.543 -6.203 1.00 88.06 80 TRP A O 1
ATOM 667 N N . SER A 1 81 ? 20.030 -7.196 -4.169 1.00 90.56 81 SER A N 1
ATOM 668 C CA . SER A 1 81 ? 20.980 -8.072 -3.469 1.00 90.56 81 SER A CA 1
ATOM 669 C C . SER A 1 81 ? 20.885 -9.544 -3.884 1.00 90.56 81 SER A C 1
ATOM 671 O O . SER A 1 81 ? 21.873 -10.263 -3.799 1.00 90.56 81 SER A O 1
ATOM 673 N N . GLU A 1 82 ? 19.718 -9.979 -4.367 1.00 93.25 82 GLU A N 1
ATOM 674 C CA . GLU A 1 82 ? 19.467 -11.333 -4.878 1.00 93.25 82 GLU A CA 1
ATOM 675 C C . GLU A 1 82 ? 19.880 -11.500 -6.354 1.00 93.25 82 GLU A C 1
ATOM 677 O O . GLU A 1 82 ? 19.642 -12.550 -6.946 1.00 93.25 82 GLU A O 1
ATOM 682 N N . GLY A 1 83 ? 20.522 -10.489 -6.952 1.00 87.56 83 GLY A N 1
ATOM 683 C CA . GLY A 1 83 ? 21.092 -10.581 -8.296 1.00 87.56 83 GLY A CA 1
ATOM 684 C C . GLY A 1 83 ? 20.112 -10.259 -9.422 1.00 87.56 83 GLY A C 1
ATOM 685 O O . GLY A 1 83 ? 20.292 -10.750 -10.535 1.00 87.56 83 GLY A O 1
ATOM 686 N N . MET A 1 84 ? 19.080 -9.444 -9.167 1.00 84.75 84 MET A N 1
ATOM 687 C CA . MET A 1 84 ? 18.235 -8.909 -10.240 1.00 84.75 84 MET A CA 1
ATOM 688 C C . MET A 1 84 ? 19.111 -8.203 -11.284 1.00 84.75 84 MET A C 1
ATOM 690 O O . MET A 1 84 ? 19.711 -7.165 -11.006 1.00 84.75 84 MET A O 1
ATOM 694 N N . ALA A 1 85 ? 19.175 -8.778 -12.486 1.00 78.69 85 ALA A N 1
ATOM 695 C CA . ALA A 1 85 ? 19.929 -8.207 -13.589 1.00 78.69 85 ALA A CA 1
ATOM 696 C C . ALA A 1 85 ? 19.274 -6.900 -14.043 1.00 78.69 85 ALA A C 1
ATOM 698 O O . ALA A 1 85 ? 18.076 -6.852 -14.337 1.00 78.69 85 ALA A O 1
ATOM 699 N N . MET A 1 86 ? 20.073 -5.839 -14.113 1.00 76.25 86 MET A N 1
ATOM 700 C CA . MET A 1 86 ? 19.650 -4.619 -14.782 1.00 76.25 86 MET A CA 1
ATOM 701 C C . MET A 1 86 ? 19.699 -4.820 -16.295 1.00 76.25 86 MET A C 1
ATOM 703 O O . MET A 1 86 ? 20.577 -5.534 -16.784 1.00 76.25 86 MET A O 1
ATOM 707 N N . PRO A 1 87 ? 18.800 -4.172 -17.054 1.00 77.56 87 PRO A N 1
ATOM 708 C CA . PRO A 1 87 ? 18.998 -4.014 -18.487 1.00 77.56 87 PRO A CA 1
ATOM 709 C C . PRO A 1 87 ? 20.387 -3.424 -18.747 1.00 77.56 87 PRO A C 1
ATOM 711 O O . PRO A 1 87 ? 20.792 -2.511 -18.028 1.00 77.56 87 PRO A O 1
ATOM 714 N N . GLU A 1 88 ? 21.087 -3.893 -19.782 1.00 76.31 88 GLU A N 1
ATOM 715 C CA . GLU A 1 88 ? 22.447 -3.429 -20.111 1.00 76.31 88 GLU A CA 1
ATOM 716 C C . GLU A 1 88 ? 22.547 -1.901 -20.220 1.00 76.31 88 GLU A C 1
ATOM 718 O O . GLU A 1 88 ? 23.534 -1.310 -19.791 1.00 76.31 88 GLU A O 1
ATOM 723 N N . SER A 1 89 ? 21.486 -1.243 -20.699 1.00 78.56 89 SER A N 1
ATOM 724 C CA . SER A 1 89 ? 21.389 0.219 -20.803 1.00 78.56 89 SER A CA 1
ATOM 725 C C . SER A 1 89 ? 21.413 0.968 -19.464 1.00 78.56 89 SER A C 1
ATOM 727 O O . SER A 1 89 ? 21.595 2.184 -19.448 1.00 78.56 89 SER A O 1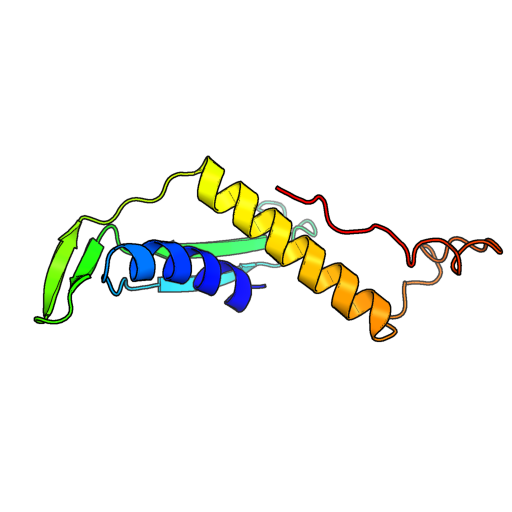
ATOM 729 N N . LEU A 1 90 ? 21.211 0.267 -18.346 1.00 67.94 90 LEU A N 1
ATOM 730 C CA . LEU A 1 90 ? 21.203 0.801 -16.983 1.00 67.94 90 LEU A CA 1
ATOM 731 C C . LEU A 1 90 ? 22.346 0.243 -16.124 1.00 67.94 90 LEU A C 1
ATOM 733 O O . LEU A 1 90 ? 22.464 0.608 -14.951 1.00 67.94 90 LEU A O 1
ATOM 737 N N . THR A 1 91 ? 23.197 -0.619 -16.683 1.00 67.31 91 THR A N 1
ATOM 738 C CA . THR A 1 91 ? 24.412 -1.081 -16.017 1.00 67.31 91 THR A CA 1
ATOM 739 C C . THR A 1 91 ? 25.426 0.059 -16.046 1.00 67.31 91 THR A C 1
ATOM 741 O O . THR A 1 91 ? 26.147 0.246 -17.021 1.00 67.31 91 THR A O 1
ATOM 744 N N . ILE A 1 92 ? 25.481 0.860 -14.981 1.00 60.88 92 ILE A N 1
ATOM 745 C CA . ILE A 1 92 ? 26.567 1.829 -14.808 1.00 60.88 92 ILE A CA 1
ATOM 746 C C . ILE A 1 92 ? 27.851 1.019 -14.603 1.00 60.88 92 ILE A C 1
ATOM 748 O O . ILE A 1 92 ? 28.097 0.487 -13.522 1.00 60.88 92 ILE A O 1
ATOM 752 N N . ALA A 1 93 ? 28.651 0.883 -15.660 1.00 51.84 93 ALA A N 1
ATOM 753 C CA . ALA A 1 93 ? 29.982 0.302 -15.584 1.00 51.84 93 ALA A CA 1
ATOM 754 C C . ALA A 1 93 ? 30.866 1.213 -14.717 1.00 51.84 93 ALA A C 1
ATOM 756 O O . ALA A 1 93 ? 31.278 2.288 -15.146 1.00 51.84 93 ALA A O 1
ATOM 757 N N . GLY A 1 94 ? 31.134 0.810 -13.475 1.00 43.75 94 GLY A N 1
ATOM 758 C CA . GLY A 1 94 ? 32.036 1.534 -12.585 1.00 43.75 94 GLY A CA 1
ATOM 759 C C . GLY A 1 94 ? 32.564 0.644 -11.452 1.00 43.75 94 GLY A C 1
ATOM 760 O O . GLY A 1 94 ? 31.782 -0.125 -10.890 1.00 43.75 94 GLY A O 1
ATOM 761 N N . PRO A 1 95 ? 33.852 0.736 -11.060 1.00 41.84 95 PRO A N 1
ATOM 762 C CA . PRO A 1 95 ? 34.490 -0.202 -10.123 1.00 41.84 95 PRO A CA 1
ATOM 763 C C . PRO A 1 95 ? 34.007 -0.099 -8.662 1.00 41.84 95 PRO A C 1
ATOM 765 O O . PRO A 1 95 ? 34.507 -0.812 -7.797 1.00 41.84 95 PRO A O 1
ATOM 768 N N . GLU A 1 96 ? 33.051 0.779 -8.348 1.00 46.62 96 GLU A N 1
ATOM 769 C CA . GLU A 1 96 ? 32.621 1.073 -6.971 1.00 46.62 96 GLU A CA 1
ATOM 770 C C . GLU A 1 96 ? 31.312 0.391 -6.534 1.00 46.62 96 GLU A C 1
ATOM 772 O O . GLU A 1 96 ? 30.840 0.620 -5.417 1.00 46.62 96 GLU A O 1
ATOM 777 N N . ALA A 1 97 ? 30.743 -0.513 -7.340 1.00 48.44 97 ALA A N 1
ATOM 778 C CA . ALA A 1 97 ? 29.533 -1.261 -6.967 1.00 48.44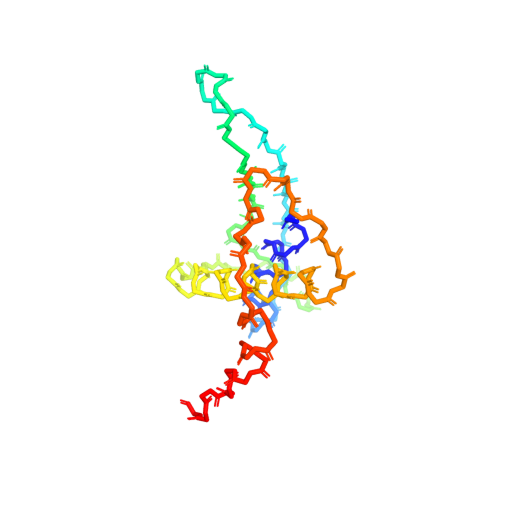 97 ALA A CA 1
ATOM 779 C C . ALA A 1 97 ? 29.688 -2.086 -5.663 1.00 48.44 97 ALA A C 1
ATOM 781 O O . ALA A 1 97 ? 28.696 -2.406 -5.009 1.00 48.44 97 ALA A O 1
ATOM 782 N N . GLY A 1 98 ? 30.924 -2.364 -5.227 1.00 41.34 98 GLY A N 1
ATOM 783 C CA . GLY A 1 98 ? 31.235 -3.028 -3.955 1.00 41.34 98 GLY A CA 1
ATOM 784 C C . GLY A 1 98 ? 31.193 -2.144 -2.694 1.00 41.34 98 GLY A C 1
ATOM 785 O O . GLY A 1 98 ? 31.325 -2.677 -1.594 1.00 41.34 98 GLY A O 1
ATOM 786 N N . ARG A 1 99 ? 31.016 -0.813 -2.793 1.00 40.78 99 ARG A N 1
ATOM 787 C CA . ARG A 1 99 ? 31.077 0.102 -1.624 1.00 40.78 99 ARG A CA 1
ATOM 788 C C . ARG A 1 99 ? 29.734 0.553 -1.049 1.00 40.78 99 ARG A C 1
ATOM 790 O O . ARG A 1 99 ? 29.705 1.053 0.072 1.00 40.78 99 ARG A O 1
ATOM 797 N N . LEU A 1 100 ? 28.614 0.324 -1.734 1.00 45.41 100 LEU A N 1
ATOM 798 C CA . LEU A 1 100 ? 27.280 0.730 -1.252 1.00 45.41 100 LEU A CA 1
ATOM 799 C C . LEU A 1 100 ? 26.631 -0.248 -0.249 1.00 45.41 100 LEU A C 1
ATOM 801 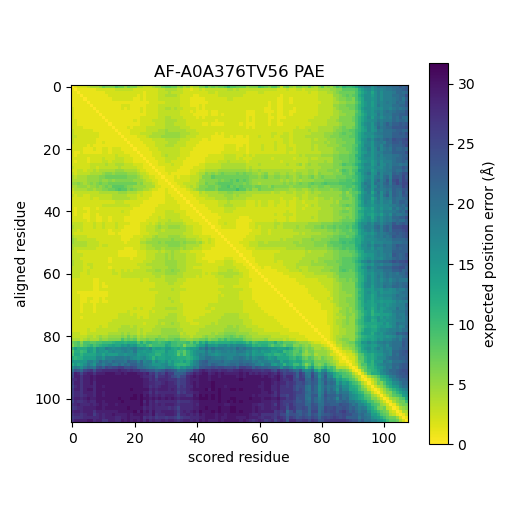O O . LEU A 1 100 ? 25.495 -0.041 0.171 1.00 45.41 100 LEU A O 1
ATOM 805 N N . GLY A 1 101 ? 27.365 -1.268 0.209 1.00 39.34 101 GLY A N 1
ATOM 806 C CA . GLY A 1 101 ? 26.927 -2.239 1.221 1.00 39.34 101 GLY A CA 1
ATOM 807 C C . GLY A 1 101 ? 26.925 -1.748 2.678 1.00 39.34 101 GLY A C 1
ATOM 808 O O . GLY A 1 101 ? 26.776 -2.564 3.584 1.00 39.34 101 GLY A O 1
ATOM 809 N N . LYS A 1 102 ? 27.106 -0.447 2.947 1.00 38.66 102 LYS A N 1
ATOM 810 C CA . LYS A 1 102 ? 27.072 0.113 4.312 1.00 38.66 102 LYS A CA 1
ATOM 811 C C . LYS A 1 102 ? 26.296 1.431 4.383 1.00 38.66 102 LYS A C 1
ATOM 813 O O . LYS A 1 102 ? 26.840 2.460 4.760 1.00 38.66 102 LYS A O 1
ATOM 818 N N . LEU A 1 103 ? 25.004 1.406 4.066 1.00 41.81 103 LEU A N 1
ATOM 819 C CA . LEU A 1 103 ? 24.076 2.370 4.666 1.00 41.81 103 LEU A CA 1
ATOM 820 C C . LEU A 1 103 ? 23.561 1.752 5.964 1.00 41.81 103 LEU A C 1
ATOM 822 O O . LEU A 1 103 ? 22.583 1.010 5.978 1.00 41.81 103 LEU A O 1
ATOM 826 N N . THR A 1 104 ? 24.297 2.013 7.041 1.00 44.03 104 THR A N 1
ATOM 827 C CA . THR A 1 104 ? 23.898 1.700 8.411 1.00 44.03 104 THR A CA 1
ATOM 828 C C . THR A 1 104 ? 22.540 2.325 8.720 1.00 44.03 104 THR A C 1
ATOM 830 O O . THR A 1 104 ? 22.273 3.467 8.339 1.00 44.03 104 THR A O 1
ATOM 833 N N . SER A 1 105 ? 21.692 1.561 9.410 1.00 37.81 105 SER A N 1
ATOM 834 C CA . SER A 1 105 ? 20.414 2.000 9.975 1.00 37.81 105 SER A CA 1
ATOM 835 C C . SER A 1 105 ? 20.541 3.362 10.668 1.00 37.81 105 SER A C 1
ATOM 837 O O . SER A 1 105 ? 21.476 3.532 11.453 1.00 37.81 105 SER A O 1
ATOM 839 N N . PRO A 1 106 ? 19.612 4.314 10.463 1.00 40.22 106 PRO A N 1
ATOM 840 C CA . PRO A 1 106 ? 19.470 5.400 11.410 1.00 40.22 106 PRO A CA 1
ATOM 841 C C . PRO A 1 106 ? 18.874 4.814 12.690 1.00 40.22 106 PRO A C 1
ATOM 843 O O . PRO A 1 106 ? 17.784 4.238 12.687 1.00 40.22 106 PRO A O 1
ATOM 846 N N . THR A 1 107 ? 19.646 4.899 13.764 1.00 41.53 107 THR A N 1
ATOM 847 C CA . THR A 1 107 ? 19.171 4.707 15.128 1.00 41.53 107 THR A CA 1
ATOM 848 C C . THR A 1 107 ? 18.258 5.885 15.479 1.00 41.53 107 THR A C 1
ATOM 850 O O . THR A 1 107 ? 18.706 7.026 15.377 1.00 41.53 107 THR A O 1
ATOM 853 N N . LEU A 1 108 ? 17.038 5.550 15.923 1.00 38.12 108 LEU A N 1
ATOM 854 C CA . LEU A 1 108 ? 15.949 6.398 16.454 1.00 38.12 108 LEU A CA 1
ATOM 855 C C . LEU A 1 108 ? 15.137 7.220 15.437 1.00 38.12 108 LEU A C 1
ATOM 857 O O . LEU A 1 108 ? 15.683 8.125 14.775 1.00 38.12 108 LEU A O 1
#

Secondary structure (DSSP, 8-state):
-HHHHHHHHHHHHHTTT-B--EEEEEEEE-TTS-EEEEEEEEE-SEEE-TTS-EEE----HHHHHHHHHHHHHHHHHHHHHTT-PPPGGG----TTTTS-S-------

Sequence (108 aa):
MCRLAVENLLYAARKRGLEPGIFCAIHTYGRRLNWHPHVHVSVTCGGLNKHGQWKKLSFLKDAMRSRWMWNMRQLLLKAWSEGMAMPESLTIAGPEAGRLGKLTSPTL

InterPro domains:
  IPR007069 Transposase, IS801/IS1294 [PF04986] (21-90)

Nearest PDB structures (foldseek):
  8f2u-assembly1_F  TM=3.649E-01  e=2.817E-01  Homo sapiens
  7mo6-assembly1_B-2  TM=3.858E-01  e=1.814E+00  Aspergillus fumigatus Af293
  7mo6-assembly1_A  TM=3.657E-01  e=1.939E+00  Aspergillus fumigatus Af293
  1gpm-assembly1_C  TM=4.384E-01  e=8.953E+00  Escherichia coli K-12

pLDDT: mean 86.25, std 19.42, range [37.81, 98.5]